Protein AF-A0A7Z9WGF3-F1 (afdb_monomer)

Foldseek 3Di:
DCVLVVLLVVQCVVPNDPPSPVRSVVVSVVVVVC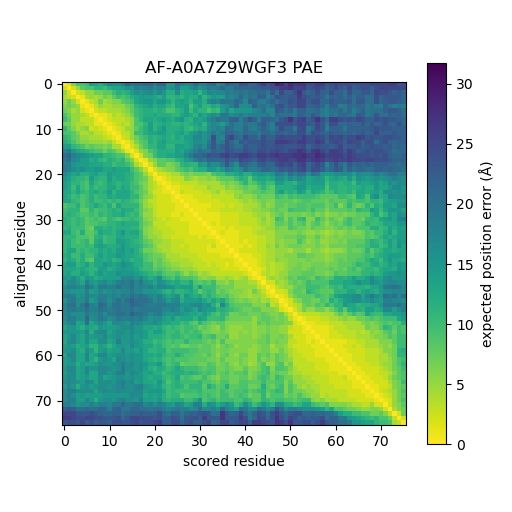VVVVCCCCVPPVCVPPNDVVSVVVVVVVVVVVVVVVVVVPDD

Structure (mmCIF, N/CA/C/O backbone):
data_AF-A0A7Z9WGF3-F1
#
_entry.id   AF-A0A7Z9WGF3-F1
#
loop_
_atom_site.group_PDB
_atom_site.id
_atom_site.type_symbol
_atom_site.label_atom_id
_atom_site.label_alt_id
_atom_site.label_comp_id
_atom_site.label_asym_id
_atom_site.label_entity_id
_atom_site.label_seq_id
_atom_site.pdbx_PDB_ins_code
_atom_site.Cartn_x
_atom_site.Cartn_y
_atom_site.Cartn_z
_atom_site.occupancy
_atom_site.B_iso_or_equiv
_atom_site.auth_seq_id
_atom_site.auth_comp_id
_atom_site.auth_asym_id
_atom_site.auth_atom_id
_atom_site.pdbx_PDB_model_num
ATOM 1 N N . MET A 1 1 ? 1.693 14.374 -8.905 1.00 46.75 1 MET A N 1
ATOM 2 C CA . MET A 1 1 ? 2.293 14.069 -10.224 1.00 46.75 1 MET A CA 1
ATOM 3 C C . MET A 1 1 ? 3.808 14.325 -10.189 1.00 46.75 1 MET A C 1
ATOM 5 O O . MET A 1 1 ? 4.300 15.159 -10.928 1.00 46.75 1 MET A O 1
ATOM 9 N N . ILE A 1 2 ? 4.525 13.637 -9.283 1.00 50.88 2 ILE A N 1
ATOM 10 C CA . ILE A 1 2 ? 6.005 13.629 -9.130 1.00 50.88 2 ILE A CA 1
ATOM 11 C C . ILE A 1 2 ? 6.446 12.221 -8.660 1.00 50.88 2 ILE A C 1
ATOM 13 O O . ILE A 1 2 ? 7.412 11.681 -9.180 1.00 50.88 2 ILE A O 1
ATOM 17 N N . VAL A 1 3 ? 5.649 11.569 -7.799 1.00 56.16 3 VAL A N 1
ATOM 18 C CA . VAL A 1 3 ? 5.871 10.190 -7.297 1.00 56.16 3 VAL A CA 1
ATOM 19 C C . VAL A 1 3 ? 5.990 9.128 -8.400 1.00 56.16 3 VAL A C 1
ATOM 21 O O . VAL A 1 3 ? 6.855 8.265 -8.346 1.00 56.16 3 VAL A O 1
ATOM 24 N N . GLY A 1 4 ? 5.189 9.210 -9.469 1.00 57.12 4 GLY A N 1
ATOM 25 C CA . GLY A 1 4 ? 5.264 8.231 -10.568 1.00 57.12 4 GLY A CA 1
ATOM 26 C C . GLY A 1 4 ? 6.607 8.222 -11.312 1.00 57.12 4 GLY A C 1
ATOM 27 O O . GLY A 1 4 ? 6.928 7.247 -11.983 1.00 57.12 4 GLY A O 1
ATOM 28 N N . LEU A 1 5 ? 7.403 9.290 -11.169 1.00 60.38 5 LEU A N 1
ATOM 29 C CA . LEU A 1 5 ? 8.734 9.438 -11.759 1.00 60.38 5 LEU A CA 1
ATOM 30 C C . LEU A 1 5 ? 9.848 8.857 -10.868 1.00 60.38 5 LEU A C 1
ATOM 32 O O . LEU A 1 5 ? 10.952 8.625 -11.356 1.00 60.38 5 LEU A O 1
ATOM 36 N N . GLU A 1 6 ? 9.561 8.545 -9.601 1.00 65.44 6 GLU A N 1
ATOM 37 C CA . GLU A 1 6 ? 10.517 7.912 -8.683 1.00 65.44 6 GLU A CA 1
ATOM 38 C C . GLU A 1 6 ? 10.815 6.465 -9.096 1.00 65.44 6 GLU A C 1
ATOM 40 O O . GLU A 1 6 ? 11.961 6.028 -9.026 1.00 65.44 6 GLU A O 1
ATOM 45 N N . PHE A 1 7 ? 9.825 5.747 -9.634 1.00 62.19 7 PHE A N 1
ATOM 46 C CA . PHE A 1 7 ? 9.982 4.378 -10.138 1.00 62.19 7 PHE A CA 1
ATOM 47 C C . PHE A 1 7 ? 10.892 4.265 -11.379 1.00 62.19 7 PHE A C 1
ATOM 49 O O . PHE A 1 7 ? 11.817 3.447 -11.362 1.00 62.19 7 PHE A O 1
ATOM 56 N N . PRO A 1 8 ? 10.726 5.076 -12.448 1.00 60.09 8 PRO A N 1
ATOM 57 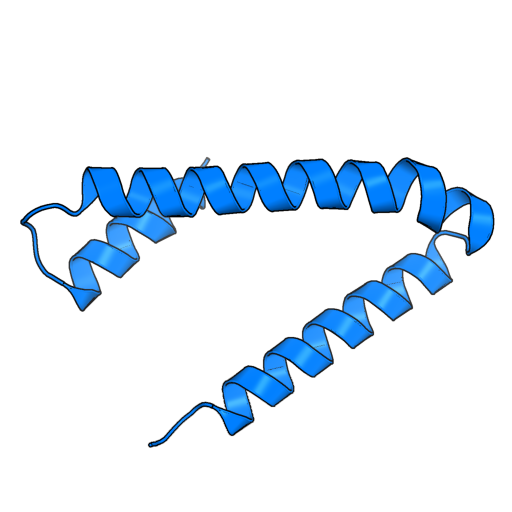C CA . PRO A 1 8 ? 11.664 5.076 -13.569 1.00 60.09 8 PRO A CA 1
ATOM 58 C C . PRO A 1 8 ? 13.041 5.631 -13.187 1.00 60.09 8 PRO A C 1
ATOM 60 O O . PRO A 1 8 ? 14.041 5.173 -13.742 1.00 60.09 8 PRO A O 1
ATOM 63 N N . LEU A 1 9 ? 13.125 6.564 -12.230 1.00 62.44 9 LEU A N 1
ATOM 64 C CA . LEU A 1 9 ? 14.397 7.121 -11.766 1.00 62.44 9 LEU A CA 1
ATOM 65 C C . LEU A 1 9 ? 15.195 6.120 -10.914 1.00 62.44 9 LEU A C 1
ATOM 67 O O . LEU A 1 9 ? 16.379 5.924 -11.178 1.00 62.44 9 LEU A O 1
ATOM 71 N N . ALA A 1 10 ? 14.555 5.427 -9.967 1.00 62.91 10 ALA A N 1
ATOM 72 C CA . ALA A 1 10 ? 15.185 4.375 -9.168 1.00 62.91 10 ALA A CA 1
ATOM 73 C C . ALA A 1 10 ? 15.685 3.224 -10.053 1.00 62.91 10 ALA A C 1
ATOM 75 O O . ALA A 1 10 ? 16.813 2.761 -9.896 1.00 62.91 10 ALA A O 1
ATOM 76 N N . ASN A 1 11 ? 14.896 2.826 -11.055 1.00 58.56 11 ASN A N 1
ATOM 77 C CA . ASN A 1 11 ? 15.293 1.775 -11.988 1.00 58.56 11 ASN A CA 1
ATOM 78 C C . ASN A 1 11 ? 16.453 2.210 -12.909 1.00 58.56 11 ASN A C 1
ATOM 80 O O . ASN A 1 11 ? 17.334 1.415 -13.233 1.00 58.56 11 ASN A O 1
ATOM 84 N N . LYS A 1 12 ? 16.513 3.498 -13.282 1.00 59.75 12 LYS A N 1
ATOM 85 C CA . LYS A 1 12 ? 17.641 4.072 -14.034 1.00 59.75 12 LYS A CA 1
ATOM 86 C C . LYS A 1 12 ? 18.938 4.087 -13.214 1.00 59.75 12 LYS A C 1
ATOM 88 O O . LYS A 1 12 ? 19.997 3.861 -13.793 1.00 59.75 12 LYS A O 1
ATOM 93 N N . ILE A 1 13 ? 18.856 4.345 -11.906 1.00 63.50 13 ILE A N 1
ATOM 94 C CA . ILE A 1 13 ? 20.008 4.364 -10.988 1.00 63.50 13 ILE A CA 1
ATOM 95 C C . ILE A 1 13 ? 20.509 2.940 -10.697 1.00 63.50 13 ILE A C 1
ATOM 97 O O . ILE A 1 13 ? 21.715 2.744 -10.582 1.00 63.50 13 ILE A O 1
ATOM 101 N N . LEU A 1 14 ? 19.608 1.952 -10.612 1.00 58.97 14 LEU A N 1
ATOM 102 C CA . LEU A 1 14 ? 19.950 0.587 -10.198 1.00 58.97 14 LEU A CA 1
ATOM 103 C C . LEU A 1 14 ? 20.335 -0.357 -11.359 1.00 58.97 14 LEU A C 1
ATOM 105 O O . LEU A 1 14 ? 21.205 -1.198 -11.165 1.00 58.97 14 LEU A O 1
ATOM 109 N N . TYR A 1 15 ? 19.737 -0.223 -12.557 1.00 56.81 15 TYR A N 1
ATOM 110 C CA . TYR A 1 15 ? 19.903 -1.203 -13.656 1.00 56.81 15 TYR A CA 1
ATOM 111 C C . TYR A 1 15 ? 20.396 -0.646 -15.007 1.00 56.81 15 TYR A C 1
ATOM 113 O O . TYR A 1 15 ? 20.708 -1.422 -15.911 1.00 56.81 15 TYR A O 1
ATOM 121 N N . GLY A 1 16 ? 20.531 0.674 -15.175 1.00 54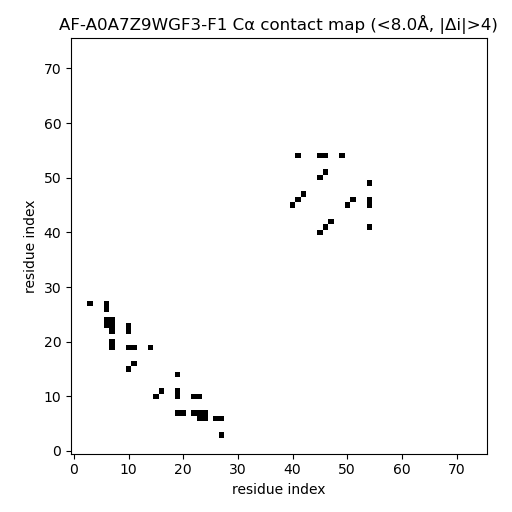.69 16 GLY A N 1
ATOM 122 C CA . GLY A 1 16 ? 20.965 1.262 -16.450 1.00 54.69 16 GLY A CA 1
ATOM 123 C C . GLY A 1 16 ? 19.912 1.181 -17.574 1.00 54.69 16 GLY A C 1
ATOM 124 O O . GLY A 1 16 ? 18.922 0.465 -17.508 1.00 54.69 16 GLY A O 1
ATOM 125 N N . VAL A 1 17 ? 20.099 1.988 -18.624 1.00 52.53 17 VAL A N 1
ATOM 126 C CA . VAL A 1 17 ? 19.050 2.531 -19.528 1.00 52.53 17 VAL A CA 1
ATOM 127 C C . VAL A 1 17 ? 18.278 1.505 -20.397 1.00 52.53 17 VAL A C 1
ATOM 129 O O . VAL A 1 17 ? 17.340 1.882 -21.095 1.00 52.53 17 VAL A O 1
ATOM 132 N N . LYS A 1 18 ? 18.586 0.203 -20.366 1.00 45.06 18 LYS A N 1
ATOM 133 C CA . LYS A 1 18 ? 17.907 -0.797 -21.215 1.00 45.06 18 LYS A CA 1
ATOM 134 C C . LYS A 1 18 ? 16.739 -1.461 -20.469 1.00 45.06 18 LYS A C 1
ATOM 136 O O . LYS A 1 18 ? 16.957 -2.241 -19.555 1.00 45.06 18 LYS A O 1
ATOM 141 N N . GLY A 1 19 ? 15.499 -1.165 -20.877 1.00 56.19 19 GLY A N 1
ATOM 142 C CA . GLY A 1 19 ? 14.272 -1.786 -20.333 1.00 56.19 19 GLY A CA 1
ATOM 143 C C . GLY A 1 19 ? 13.595 -1.026 -19.180 1.00 56.19 19 GLY A C 1
ATOM 144 O O . GLY A 1 19 ? 12.633 -1.512 -18.590 1.00 56.19 19 GLY A O 1
ATOM 145 N N . THR A 1 20 ? 14.059 0.188 -18.874 1.00 57.91 20 THR A N 1
ATOM 146 C CA . THR A 1 20 ? 13.668 0.957 -17.680 1.00 57.91 20 THR A CA 1
ATOM 147 C C . THR A 1 20 ? 12.199 1.374 -17.639 1.00 57.91 20 THR A C 1
ATOM 149 O O . THR A 1 20 ? 11.610 1.385 -16.559 1.00 57.91 20 T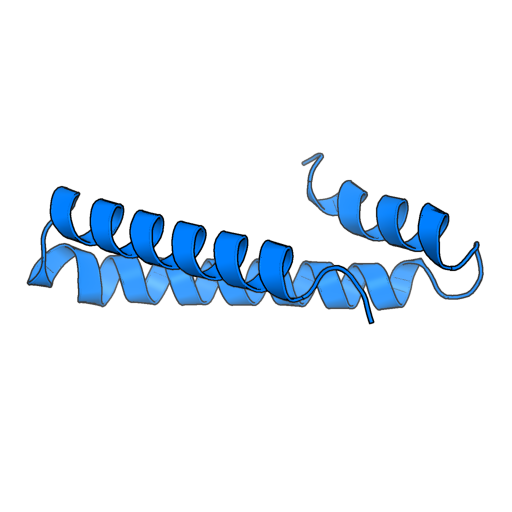HR A O 1
ATOM 152 N N . ALA A 1 21 ? 11.595 1.686 -18.790 1.00 61.34 21 ALA A N 1
ATOM 153 C CA . ALA A 1 21 ? 10.227 2.201 -18.871 1.00 61.34 21 ALA A CA 1
ATOM 154 C C . ALA A 1 21 ? 9.154 1.133 -18.601 1.00 61.34 21 ALA A C 1
ATOM 156 O O . ALA A 1 21 ? 8.170 1.419 -17.924 1.00 61.34 21 ALA A O 1
ATOM 157 N N . GLN A 1 22 ? 9.346 -0.101 -19.082 1.00 63.19 22 GLN A N 1
ATOM 158 C CA . GLN A 1 22 ? 8.362 -1.175 -18.909 1.00 63.19 22 GLN A CA 1
ATOM 159 C C . GLN A 1 22 ? 8.338 -1.677 -17.463 1.00 63.19 22 GLN A C 1
ATOM 161 O O . GLN A 1 22 ? 7.270 -1.749 -16.863 1.00 63.19 22 GLN A O 1
ATOM 166 N N . THR A 1 23 ? 9.503 -1.943 -16.866 1.00 66.19 23 THR A N 1
ATOM 167 C CA . THR A 1 23 ? 9.590 -2.370 -15.460 1.00 66.19 23 THR A CA 1
ATOM 168 C C . THR A 1 23 ? 9.100 -1.279 -14.508 1.00 66.19 23 THR A C 1
ATOM 170 O O . THR A 1 23 ? 8.384 -1.575 -13.556 1.00 66.19 23 THR A O 1
ATOM 173 N N . ALA A 1 24 ? 9.408 -0.006 -14.787 1.00 66.31 24 ALA A N 1
ATOM 174 C CA . ALA A 1 24 ? 8.890 1.112 -14.000 1.00 66.31 24 ALA A CA 1
ATOM 175 C C . ALA A 1 24 ? 7.372 1.284 -14.148 1.00 66.31 24 ALA A C 1
ATOM 177 O O . ALA A 1 24 ? 6.693 1.544 -13.159 1.00 66.31 24 ALA A O 1
ATOM 178 N N . GLY A 1 25 ? 6.836 1.102 -15.359 1.00 68.50 25 GLY A N 1
ATOM 179 C CA . GLY A 1 25 ? 5.397 1.128 -15.612 1.00 68.50 25 GLY A CA 1
ATOM 180 C C . GLY A 1 25 ? 4.657 0.005 -14.885 1.00 68.50 25 GLY A C 1
ATOM 181 O O . GLY A 1 25 ? 3.630 0.262 -14.264 1.00 68.50 25 GLY A O 1
ATOM 182 N N . ILE A 1 26 ? 5.210 -1.214 -14.884 1.00 71.75 26 ILE A N 1
ATOM 183 C CA . ILE A 1 26 ? 4.653 -2.351 -14.136 1.00 71.75 26 ILE A CA 1
ATOM 184 C C . ILE A 1 26 ? 4.655 -2.044 -12.636 1.00 71.75 26 ILE A C 1
ATOM 186 O O . ILE A 1 26 ? 3.614 -2.150 -11.994 1.00 71.75 26 ILE A O 1
ATOM 190 N N . LEU A 1 27 ? 5.783 -1.588 -12.088 1.00 71.94 27 LEU A N 1
ATOM 191 C CA . LEU A 1 27 ? 5.903 -1.298 -10.659 1.00 71.94 27 LEU A CA 1
ATOM 192 C C . LEU A 1 27 ? 4.961 -0.166 -10.215 1.00 71.94 27 LEU A C 1
ATOM 194 O O . LEU A 1 27 ? 4.300 -0.279 -9.188 1.00 71.94 27 LEU A O 1
ATOM 198 N N . TYR A 1 28 ? 4.821 0.877 -11.037 1.00 72.56 28 TYR A N 1
ATOM 199 C CA . TYR A 1 28 ? 3.864 1.960 -10.811 1.00 72.56 28 TYR A CA 1
ATOM 200 C C . TYR A 1 28 ? 2.406 1.485 -10.893 1.00 72.56 28 TYR A C 1
ATOM 202 O O . TYR A 1 28 ? 1.577 1.869 -10.072 1.00 72.56 28 TYR A O 1
ATOM 210 N N . SER A 1 29 ? 2.080 0.619 -11.858 1.00 75.94 29 SER A N 1
ATOM 211 C CA . SER A 1 29 ? 0.732 0.051 -11.971 1.00 75.94 29 SER A CA 1
ATOM 212 C C . SER A 1 29 ? 0.378 -0.843 -10.778 1.00 75.94 29 SER A C 1
ATOM 214 O O . SER A 1 29 ? -0.754 -0.801 -10.301 1.00 75.94 29 SER A O 1
ATOM 216 N N . MET A 1 30 ? 1.354 -1.587 -10.245 1.00 79.75 30 MET A N 1
ATOM 217 C CA . MET A 1 30 ? 1.200 -2.384 -9.028 1.00 79.75 30 MET A CA 1
ATOM 218 C C . MET A 1 30 ? 0.985 -1.502 -7.790 1.00 79.75 30 MET A C 1
ATOM 220 O O . MET A 1 30 ? 0.109 -1.814 -6.985 1.00 79.75 30 MET A O 1
ATOM 224 N N . ASP A 1 31 ? 1.716 -0.388 -7.660 1.00 80.75 31 ASP A N 1
ATOM 225 C CA . ASP A 1 31 ? 1.518 0.597 -6.584 1.00 80.75 31 ASP A CA 1
ATOM 226 C C . ASP A 1 31 ? 0.103 1.199 -6.619 1.00 80.75 31 ASP A C 1
ATOM 228 O O . ASP A 1 31 ? -0.610 1.155 -5.616 1.00 80.75 31 ASP A O 1
ATOM 232 N N . LEU A 1 32 ? -0.361 1.657 -7.791 1.00 81.94 32 LEU A N 1
ATOM 233 C CA . LEU A 1 32 ? -1.718 2.197 -7.946 1.00 81.94 32 LEU A CA 1
ATOM 234 C C . LEU A 1 32 ? -2.799 1.162 -7.632 1.00 81.94 32 LEU A C 1
ATOM 236 O O . LEU A 1 32 ? -3.782 1.480 -6.962 1.00 81.94 32 LEU A O 1
ATOM 240 N N . MET A 1 33 ? -2.635 -0.069 -8.118 1.00 85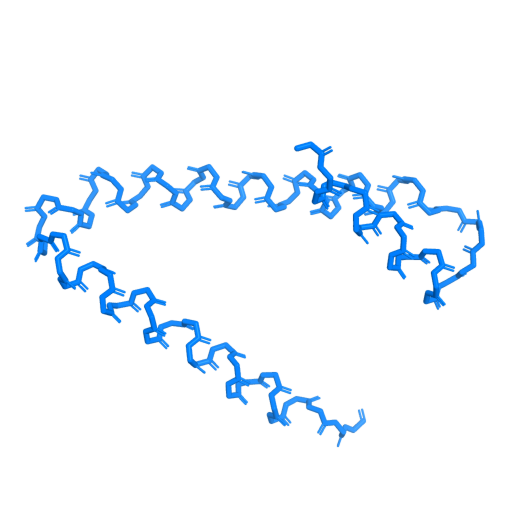.06 33 MET A N 1
ATOM 241 C CA . MET A 1 33 ? -3.601 -1.141 -7.890 1.00 85.06 33 MET A CA 1
ATOM 242 C C . MET A 1 33 ? -3.673 -1.509 -6.404 1.00 85.06 33 MET A C 1
ATOM 244 O O . MET A 1 33 ? -4.768 -1.618 -5.850 1.00 85.06 33 MET A O 1
ATOM 248 N N . GLY A 1 34 ? -2.520 -1.618 -5.739 1.00 83.44 34 GLY A N 1
ATOM 249 C CA . GLY A 1 34 ? -2.434 -1.855 -4.301 1.00 83.44 34 GLY A CA 1
ATOM 250 C C . GLY A 1 34 ? -3.043 -0.715 -3.483 1.00 83.44 34 GLY A C 1
ATOM 251 O O . GLY A 1 34 ? -3.817 -0.967 -2.561 1.00 83.44 34 GLY A O 1
ATOM 252 N N . ALA A 1 35 ? -2.766 0.538 -3.853 1.00 82.81 35 ALA A N 1
ATOM 253 C CA . ALA A 1 35 ? -3.327 1.712 -3.194 1.00 82.81 35 ALA A CA 1
ATOM 254 C C . ALA A 1 35 ? -4.852 1.786 -3.351 1.00 82.81 35 ALA A C 1
ATOM 256 O O . ALA A 1 35 ? -5.556 2.052 -2.378 1.00 82.81 35 ALA A O 1
ATOM 257 N N . TRP A 1 36 ? -5.377 1.509 -4.548 1.00 87.81 36 TRP A N 1
ATOM 258 C CA . TRP A 1 36 ? -6.815 1.542 -4.811 1.00 87.81 36 TRP A CA 1
ATOM 259 C C . TRP A 1 36 ? -7.564 0.436 -4.063 1.00 87.81 36 TRP A C 1
ATOM 261 O O . TRP A 1 36 ? -8.554 0.712 -3.384 1.00 87.81 36 TRP A O 1
ATOM 271 N N . MET A 1 37 ? -7.059 -0.802 -4.106 1.00 86.19 37 MET A N 1
ATOM 272 C CA . MET A 1 37 ? -7.654 -1.912 -3.353 1.00 86.19 37 MET A CA 1
ATOM 273 C C . MET A 1 37 ? -7.547 -1.686 -1.841 1.00 86.19 37 MET A C 1
ATOM 275 O O . MET A 1 37 ? -8.525 -1.883 -1.121 1.00 86.19 37 MET A O 1
ATOM 279 N N . GLY A 1 38 ? -6.394 -1.217 -1.359 1.00 82.50 38 GLY A N 1
ATOM 280 C CA . GLY A 1 38 ? -6.184 -0.887 0.048 1.00 82.50 38 GLY A CA 1
ATOM 281 C C . GLY A 1 38 ? -7.132 0.209 0.531 1.00 82.50 38 GLY A C 1
ATOM 282 O O . GLY A 1 38 ? -7.753 0.055 1.579 1.00 82.50 38 GLY A O 1
ATOM 283 N N . ALA A 1 39 ? -7.313 1.274 -0.252 1.00 82.06 39 ALA A N 1
ATOM 284 C CA . ALA A 1 39 ? -8.251 2.345 0.066 1.00 82.06 39 ALA A CA 1
ATOM 285 C C . ALA A 1 39 ? -9.697 1.836 0.138 1.00 82.06 39 ALA A C 1
ATOM 287 O O . ALA A 1 39 ? -10.388 2.125 1.110 1.00 82.06 39 ALA A O 1
ATOM 288 N N . LEU A 1 40 ? -10.143 1.019 -0.824 1.00 84.50 40 LEU A N 1
ATOM 289 C CA . LEU A 1 40 ? -11.490 0.439 -0.803 1.00 84.50 40 LEU A CA 1
ATOM 290 C C . LEU A 1 40 ? -11.719 -0.446 0.429 1.00 84.50 40 LEU A C 1
ATOM 292 O O . LEU A 1 40 ? -12.718 -0.282 1.126 1.00 84.50 40 LEU A O 1
ATOM 296 N N . VAL A 1 41 ? -10.784 -1.348 0.738 1.00 81.56 41 VAL A N 1
ATOM 297 C CA . VAL A 1 41 ? -10.898 -2.257 1.891 1.00 81.56 41 VAL A CA 1
ATOM 298 C C . VAL A 1 41 ? -10.882 -1.482 3.211 1.00 81.56 41 VAL A C 1
ATOM 300 O O . VAL A 1 41 ? -11.703 -1.733 4.096 1.00 81.56 41 VAL A O 1
ATOM 303 N N . VAL A 1 42 ? -9.989 -0.499 3.342 1.00 80.06 42 VAL A N 1
ATOM 304 C CA . VAL A 1 42 ? -9.895 0.343 4.540 1.00 80.06 42 VAL A CA 1
ATOM 305 C C . VAL A 1 42 ? -11.156 1.190 4.716 1.00 80.06 42 VAL A C 1
ATOM 307 O O . VAL A 1 42 ? -11.673 1.279 5.830 1.00 80.06 42 VAL A O 1
ATOM 310 N N . SER A 1 43 ? -11.686 1.767 3.636 1.00 76.38 43 SER A N 1
ATOM 311 C CA . SER A 1 43 ? -12.862 2.636 3.691 1.00 76.38 43 SER A CA 1
ATOM 312 C C . SER A 1 43 ? -14.177 1.896 3.911 1.00 76.38 43 SER A C 1
ATOM 314 O O . SER A 1 43 ? -15.025 2.399 4.642 1.00 76.38 43 SER A O 1
ATOM 316 N N . ILE A 1 44 ? -14.354 0.71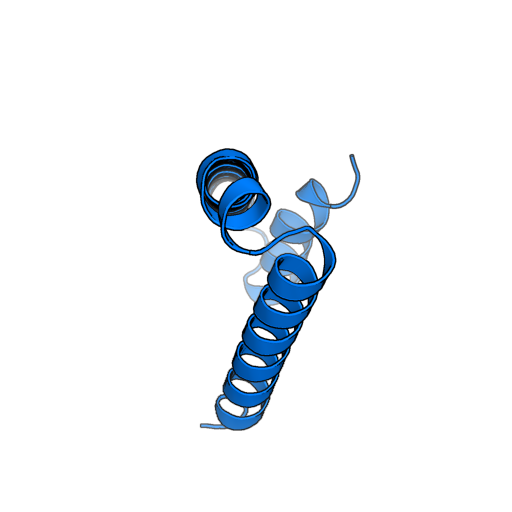5 3.316 1.00 77.38 44 ILE A N 1
ATOM 317 C CA . ILE A 1 44 ? -15.626 -0.022 3.358 1.00 77.38 44 ILE A CA 1
ATOM 318 C C . ILE A 1 44 ? -15.708 -0.948 4.574 1.00 77.38 44 ILE A C 1
ATOM 320 O O . ILE A 1 44 ? -16.781 -1.089 5.151 1.00 77.38 44 ILE A O 1
ATOM 324 N N . ALA A 1 45 ? -14.603 -1.581 4.977 1.00 72.31 45 ALA A N 1
ATOM 325 C CA . ALA A 1 45 ? -14.619 -2.564 6.061 1.00 72.31 45 ALA A CA 1
ATOM 326 C C . ALA A 1 45 ? -14.007 -2.015 7.353 1.00 72.31 45 ALA A C 1
ATOM 328 O O . ALA A 1 45 ? -14.597 -2.120 8.427 1.00 72.31 45 ALA A O 1
ATOM 329 N N . LEU A 1 46 ? -12.821 -1.412 7.265 1.00 62.03 46 LEU A N 1
ATOM 330 C CA . LEU A 1 46 ? -12.027 -1.098 8.453 1.00 62.03 46 LEU A CA 1
ATOM 331 C C . LEU A 1 46 ? -12.502 0.180 9.160 1.00 62.03 46 LEU A C 1
ATOM 333 O O . LEU A 1 46 ? -12.516 0.227 10.388 1.00 62.03 46 LEU A O 1
ATOM 337 N N . LEU A 1 47 ? -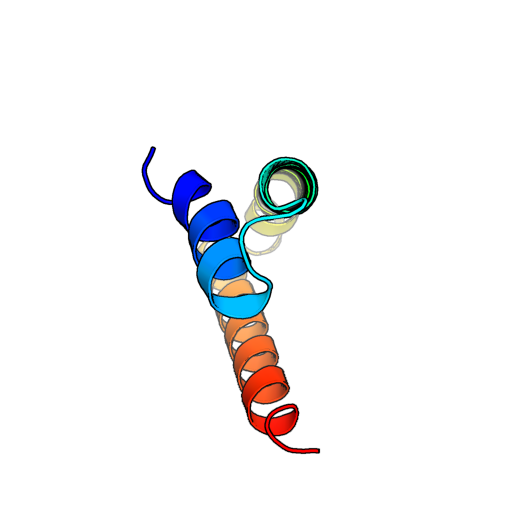12.932 1.197 8.412 1.00 68.38 47 LEU A N 1
ATOM 338 C CA . LEU A 1 47 ? -13.482 2.430 8.974 1.00 68.38 47 LEU A CA 1
ATOM 339 C C . LEU A 1 47 ? -14.794 2.239 9.756 1.00 68.38 47 LEU A C 1
ATOM 341 O O . LEU A 1 47 ? -14.848 2.708 10.895 1.00 68.38 47 LEU A O 1
ATOM 345 N N . PRO A 1 48 ? -15.830 1.557 9.227 1.00 65.06 48 PRO A N 1
ATOM 346 C CA . PRO A 1 48 ? -17.088 1.396 9.956 1.00 65.06 48 PRO A CA 1
ATOM 347 C C . PRO A 1 48 ? -16.995 0.416 11.133 1.00 65.06 48 PRO A C 1
ATOM 349 O O . PRO A 1 48 ? -17.724 0.579 12.106 1.00 65.06 48 PRO A O 1
ATOM 352 N N . VAL A 1 49 ? -16.095 -0.575 11.085 1.00 69.69 49 VAL A N 1
ATOM 353 C CA . VAL A 1 49 ? -15.971 -1.594 12.146 1.00 69.69 49 VAL A CA 1
ATOM 354 C C . VAL A 1 49 ? -15.068 -1.137 13.299 1.00 69.69 49 VAL A C 1
ATOM 356 O O . VAL A 1 49 ? -15.352 -1.430 14.459 1.00 69.69 49 VAL A O 1
ATOM 359 N N . LEU A 1 50 ? -13.971 -0.425 13.012 1.00 65.88 50 LEU A N 1
ATOM 360 C CA . LEU A 1 50 ? -12.954 -0.066 14.014 1.00 65.88 50 LEU A CA 1
ATOM 361 C C . LEU A 1 50 ? -12.930 1.433 14.364 1.00 65.88 50 LEU A C 1
ATOM 363 O O . LEU A 1 50 ? -12.452 1.790 15.444 1.00 65.88 50 LEU A O 1
ATOM 367 N N . GLY A 1 51 ? -13.464 2.299 13.499 1.00 74.19 51 GLY A N 1
ATOM 368 C CA . GLY A 1 51 ? -13.377 3.754 13.629 1.00 74.19 51 GLY A CA 1
ATOM 369 C C . GLY A 1 51 ? -12.000 4.316 13.241 1.00 74.19 51 GLY A C 1
ATOM 370 O O . GLY A 1 51 ? -10.971 3.663 13.411 1.00 74.19 51 GLY A O 1
ATOM 371 N N . LEU A 1 52 ? -11.979 5.569 12.766 1.00 72.00 52 LEU A N 1
ATOM 372 C CA . LEU A 1 52 ? -10.808 6.276 12.205 1.00 72.00 52 LEU A CA 1
ATOM 373 C C . LEU A 1 52 ? -9.495 6.065 12.979 1.00 72.00 52 LEU A C 1
ATOM 375 O O . LEU A 1 52 ? -8.463 5.746 12.386 1.00 72.00 52 LEU A O 1
ATOM 379 N N . PHE A 1 53 ? -9.529 6.221 14.305 1.00 73.94 53 PHE A N 1
ATOM 380 C CA . PHE A 1 53 ? -8.332 6.145 15.147 1.00 73.94 53 PHE A CA 1
ATOM 381 C C . PHE A 1 53 ? -7.703 4.748 15.183 1.00 73.94 53 PHE A C 1
ATOM 383 O O . PHE A 1 53 ? -6.484 4.623 15.067 1.00 73.94 53 PHE A O 1
ATOM 390 N N . LYS A 1 54 ? -8.511 3.688 15.307 1.00 76.12 54 LYS A N 1
ATOM 391 C CA . LYS A 1 54 ? -7.996 2.310 15.365 1.00 76.12 54 LYS A CA 1
ATOM 392 C C . LYS A 1 54 ? -7.490 1.851 14.003 1.00 76.12 54 LYS A C 1
ATOM 394 O O . LYS A 1 54 ? -6.458 1.191 13.928 1.00 76.12 54 LYS A O 1
ATOM 399 N N . THR A 1 55 ? -8.173 2.248 12.930 1.00 80.25 55 THR A N 1
ATOM 400 C CA . THR A 1 55 ? -7.745 2.007 11.549 1.00 80.25 55 THR A CA 1
ATOM 401 C C . THR A 1 55 ? -6.374 2.636 11.273 1.00 80.25 55 THR A C 1
ATOM 403 O O . THR A 1 55 ? -5.487 1.979 10.729 1.00 80.25 55 THR A O 1
ATOM 406 N N . CYS A 1 56 ? -6.170 3.885 11.709 1.00 77.12 56 CYS A N 1
ATOM 407 C CA . CYS A 1 56 ? -4.897 4.594 11.570 1.00 77.12 56 CYS A CA 1
ATOM 408 C C . CYS A 1 56 ? -3.773 3.930 12.382 1.00 77.12 56 CYS A C 1
ATOM 410 O O . CYS A 1 56 ? -2.686 3.698 11.853 1.00 77.12 56 CYS A O 1
ATOM 412 N N . LEU A 1 57 ? -4.047 3.547 13.636 1.00 80.56 57 LEU A N 1
ATOM 413 C CA . LEU A 1 57 ? -3.075 2.849 14.482 1.00 80.56 57 LEU A CA 1
ATOM 414 C C . LEU A 1 57 ? -2.671 1.490 13.888 1.00 80.56 57 LEU A C 1
ATOM 416 O O . LEU A 1 57 ? -1.492 1.143 13.891 1.00 80.56 57 LEU A O 1
ATOM 420 N N . PHE A 1 58 ? -3.628 0.742 13.332 1.00 81.44 58 PHE A N 1
ATOM 421 C CA . PHE A 1 58 ? -3.363 -0.534 12.668 1.00 81.44 58 PHE A CA 1
ATOM 422 C C . PHE A 1 58 ? -2.462 -0.363 11.438 1.00 81.44 58 PHE A C 1
ATOM 424 O O . PHE A 1 58 ? -1.465 -1.070 11.300 1.00 81.44 58 PHE A O 1
ATOM 431 N N . LEU A 1 59 ? -2.753 0.626 10.584 1.00 82.38 59 LEU A N 1
ATOM 432 C CA . LEU A 1 59 ? -1.920 0.964 9.423 1.00 82.38 59 LEU A CA 1
ATOM 433 C C . LEU A 1 59 ? -0.511 1.416 9.833 1.00 82.38 59 LEU A C 1
ATOM 435 O O . LEU A 1 59 ? 0.469 1.025 9.197 1.00 82.38 59 LEU A O 1
ATOM 439 N N . ALA A 1 60 ? -0.394 2.205 10.904 1.00 82.88 60 ALA A N 1
ATOM 440 C CA . ALA A 1 60 ? 0.895 2.617 11.452 1.00 82.88 60 ALA A CA 1
ATOM 441 C C . ALA A 1 60 ? 1.703 1.409 11.944 1.00 82.88 60 ALA A C 1
ATOM 443 O O . ALA A 1 60 ? 2.882 1.286 11.619 1.00 82.88 60 ALA A O 1
ATOM 444 N N . CYS A 1 61 ? 1.059 0.476 12.649 1.00 85.38 61 CYS A N 1
ATOM 445 C CA . CYS A 1 61 ? 1.690 -0.758 13.107 1.00 85.38 61 CYS A CA 1
ATOM 446 C C . CYS A 1 61 ? 2.172 -1.616 11.923 1.00 85.38 61 CYS A C 1
ATOM 448 O O . CYS A 1 61 ? 3.312 -2.073 11.912 1.00 85.38 61 CYS A O 1
ATOM 450 N N . LEU A 1 62 ? 1.356 -1.747 10.870 1.00 83.56 62 LEU A N 1
ATOM 451 C CA . LEU A 1 62 ? 1.717 -2.473 9.647 1.00 83.56 62 LEU A CA 1
ATOM 452 C C . LEU A 1 62 ? 2.935 -1.850 8.936 1.00 83.56 62 LEU A C 1
ATOM 454 O O . LEU A 1 62 ? 3.833 -2.562 8.475 1.00 83.56 62 LEU A O 1
ATOM 458 N N . LYS A 1 63 ? 2.998 -0.511 8.884 1.00 83.12 63 LYS A N 1
ATOM 459 C CA . LYS A 1 63 ? 4.167 0.217 8.369 1.00 83.12 63 LYS A CA 1
ATOM 460 C C . LYS A 1 63 ? 5.409 -0.003 9.229 1.00 83.12 63 LYS A C 1
ATOM 462 O O . LYS A 1 63 ? 6.486 -0.192 8.672 1.00 83.12 63 LYS A O 1
ATOM 467 N N . VAL A 1 64 ? 5.273 -0.011 10.555 1.00 85.62 64 VAL A N 1
ATOM 468 C CA . VAL A 1 64 ? 6.387 -0.288 11.476 1.00 85.62 64 VAL A CA 1
ATOM 469 C C . VAL A 1 64 ? 6.905 -1.713 11.287 1.00 85.62 64 VAL A C 1
ATOM 471 O O . VAL A 1 64 ? 8.111 -1.885 11.155 1.00 85.62 64 VAL A O 1
ATOM 474 N N . LEU A 1 65 ? 6.030 -2.719 11.178 1.00 86.44 65 LEU A N 1
ATOM 475 C CA . LEU A 1 65 ? 6.444 -4.093 10.866 1.00 86.44 65 LEU A CA 1
ATOM 476 C C . LEU A 1 65 ? 7.194 -4.172 9.533 1.00 86.44 65 LEU A C 1
ATOM 478 O O . LEU A 1 65 ? 8.237 -4.813 9.461 1.00 86.44 65 LEU A O 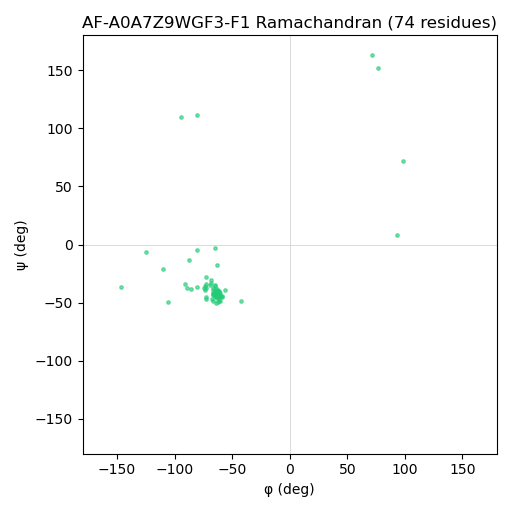1
ATOM 482 N N . SER A 1 66 ? 6.699 -3.489 8.496 1.00 80.88 66 SER A N 1
ATOM 483 C CA . SER A 1 66 ? 7.376 -3.441 7.192 1.00 80.88 66 SER A CA 1
ATOM 484 C C . SER A 1 66 ? 8.764 -2.806 7.305 1.00 80.88 66 SER A C 1
ATOM 486 O O . SER A 1 66 ? 9.723 -3.295 6.715 1.00 80.88 66 SER A O 1
ATOM 488 N N . LEU A 1 67 ? 8.895 -1.748 8.108 1.00 81.56 67 LEU A N 1
ATOM 489 C CA . LEU A 1 67 ? 10.168 -1.080 8.365 1.00 81.56 67 LEU A CA 1
ATOM 490 C C . LEU A 1 67 ? 11.135 -1.988 9.137 1.00 81.56 67 LEU A C 1
ATOM 492 O O . LEU A 1 67 ? 12.301 -2.075 8.764 1.00 81.56 67 LEU A O 1
ATOM 496 N N . ILE A 1 68 ? 10.656 -2.716 10.149 1.00 84.31 68 ILE A N 1
ATOM 497 C CA . ILE A 1 68 ? 11.447 -3.722 10.875 1.00 84.31 68 ILE A CA 1
ATOM 498 C C . ILE A 1 68 ? 11.919 -4.815 9.915 1.00 84.31 68 ILE A C 1
ATOM 500 O O . ILE A 1 68 ? 13.089 -5.180 9.942 1.00 84.31 68 ILE A O 1
ATOM 504 N N . LEU A 1 69 ? 11.039 -5.302 9.039 1.00 82.38 69 LEU A N 1
ATOM 505 C CA . LEU A 1 69 ? 11.356 -6.357 8.081 1.00 82.38 69 LEU A CA 1
ATOM 506 C C . LEU A 1 69 ? 12.406 -5.895 7.067 1.00 82.38 69 LEU A C 1
ATOM 508 O O . LEU A 1 69 ? 13.336 -6.638 6.787 1.00 82.38 69 LEU A O 1
ATOM 512 N N . ILE A 1 70 ? 12.332 -4.651 6.587 1.00 80.94 70 ILE A N 1
ATOM 513 C CA . ILE A 1 70 ? 13.364 -4.055 5.724 1.00 80.94 70 ILE A CA 1
ATOM 514 C C . ILE A 1 70 ? 14.689 -3.875 6.476 1.00 80.94 70 ILE A C 1
ATOM 516 O O . ILE A 1 70 ? 15.747 -4.157 5.918 1.00 80.94 70 ILE A O 1
ATOM 520 N N . LEU A 1 71 ? 14.655 -3.428 7.736 1.00 82.50 71 LEU A N 1
ATOM 521 C CA . LEU A 1 71 ? 15.857 -3.314 8.569 1.00 82.50 71 LEU A CA 1
ATOM 522 C C . LEU A 1 71 ? 16.503 -4.681 8.832 1.00 82.50 71 LEU A C 1
ATOM 524 O O . LEU A 1 71 ? 17.723 -4.777 8.807 1.00 82.50 71 LEU A O 1
ATOM 528 N N . THR A 1 72 ? 15.700 -5.729 9.032 1.00 80.25 72 THR A N 1
ATOM 529 C CA . THR A 1 72 ? 16.164 -7.121 9.167 1.00 80.25 72 THR A CA 1
ATOM 530 C C . THR A 1 72 ? 16.636 -7.705 7.833 1.00 80.25 72 THR A C 1
ATOM 532 O O . THR A 1 72 ? 17.578 -8.484 7.804 1.00 80.25 72 THR A O 1
ATOM 535 N N . SER A 1 73 ? 16.015 -7.313 6.717 1.00 70.50 73 SER A N 1
ATOM 536 C CA . SER A 1 73 ? 16.343 -7.797 5.371 1.00 70.50 73 SER A CA 1
ATOM 537 C C . SER A 1 73 ? 17.556 -7.087 4.760 1.00 70.50 73 SER A C 1
ATOM 539 O O . SER A 1 73 ? 17.994 -7.459 3.670 1.00 70.50 73 SER A O 1
ATOM 541 N N . LYS A 1 74 ? 18.117 -6.070 5.423 1.00 51.38 74 LYS A N 1
ATOM 542 C CA . LYS A 1 74 ? 19.373 -5.448 5.006 1.00 51.38 74 LYS A CA 1
ATOM 543 C C . LYS A 1 74 ? 20.548 -6.315 5.477 1.00 51.38 74 LYS A C 1
ATOM 545 O O . LYS A 1 74 ? 20.854 -6.311 6.664 1.00 51.38 74 LYS A O 1
ATOM 550 N N . TRP A 1 75 ? 21.226 -6.926 4.499 1.00 44.41 75 TRP A N 1
ATOM 551 C CA . TRP A 1 75 ? 22.522 -7.634 4.542 1.00 44.41 75 TRP A CA 1
ATOM 552 C C . TRP A 1 75 ? 22.498 -9.170 4.650 1.00 44.41 75 TRP A C 1
ATOM 554 O O . TRP A 1 75 ? 22.942 -9.756 5.634 1.00 44.41 75 TRP A O 1
ATOM 564 N N . THR A 1 76 ? 22.115 -9.838 3.561 1.00 41.53 76 THR A N 1
ATOM 565 C CA . THR A 1 76 ? 22.907 -10.955 3.008 1.00 41.53 76 THR A CA 1
ATOM 566 C C . THR A 1 76 ? 23.010 -10.765 1.503 1.00 41.53 76 THR A C 1
ATOM 568 O O . THR A 1 76 ? 22.004 -10.306 0.915 1.00 41.53 76 THR A O 1
#

Solvent-accessible surface area (backbone atoms only — not comparable to full-atom values): 4327 Å² total; per-residue (Å²): 144,60,72,80,54,49,44,39,48,53,38,43,76,74,69,40,86,79,66,30,65,62,59,20,49,50,53,50,52,50,52,52,51,51,51,52,54,48,49,51,50,43,59,70,52,37,35,79,75,58,33,69,70,53,43,51,51,50,53,50,51,54,51,49,52,52,50,51,50,52,63,68,64,62,86,128

Sequence (76 aa):
MIVGLEFPLANKILYGVKGTAQTAGILYSMDLMGAWMGALVVSIALLPVLGLFKTCLFLACLKVL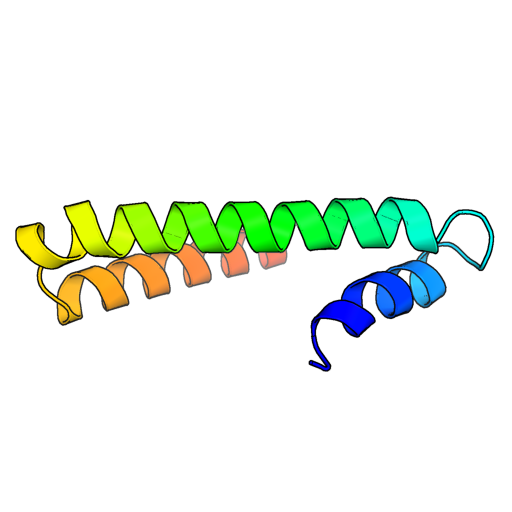SLILILTSKWT

Mean predicted aligned error: 11.61 Å

pLDDT: mean 70.88, std 12.04, range [41.53, 87.81]

Radius of gyration: 16.3 Å; Cα contacts (8 Å, |Δi|>4): 26; chains: 1; bounding box: 40×25×37 Å

Secondary structure (DSSP, 8-state):
--GGGHHHHHHHHHH-SSSHHHHHHHHHHHHHHHHHHHHHHIIIIIHHHH-HHHHHHHHHHHHHHHHHHHHHHS--